Protein AF-A0A938TZV3-F1 (afdb_monomer_lite)

Sequence (93 aa):
MINVHRWFYANKEAAVAFVSKELELPADQVRRGWEYYIEHKIWPNDASINLEGMNVATQIYWEASQSKGPVPNGNKYVDSSYLRDAKAELGVR

Foldseek 3Di:
DLVVLLCLLVPLVVVLVVCCVVVVHDSVVSSVVSVVCNVVPVQPNLRDDPQVVQQVVQVVVCVVVVHDDDRDRSCVVDDCPVSVVVCVVVVHD

Secondary structure (DSSP, 8-state):
-HHHHHHHHH-HHHHHHHHHHHTT--HHHHHHHHHHHHHTTSS-TT----HHHHHHHHHHHHHHTT--SSPPPGGGG---HHHHHHHHHTT--

Structure (mmCIF, N/CA/C/O backbone):
data_AF-A0A938TZV3-F1
#
_entry.id   AF-A0A938TZV3-F1
#
loop_
_atom_site.group_PDB
_atom_site.id
_atom_site.type_symbol
_atom_site.label_atom_id
_atom_site.label_alt_id
_atom_site.label_comp_id
_atom_site.label_asym_id
_atom_site.label_entity_id
_atom_site.label_seq_id
_atom_site.pdbx_PDB_ins_code
_atom_site.Cartn_x
_atom_site.Cartn_y
_atom_site.Cartn_z
_atom_site.occupancy
_atom_site.B_iso_or_equiv
_atom_site.auth_seq_id
_atom_site.auth_comp_id
_atom_site.auth_asym_id
_atom_site.auth_atom_id
_atom_site.pdbx_PDB_model_num
ATOM 1 N N . MET A 1 1 ? -7.227 -7.870 1.103 1.00 87.81 1 MET A N 1
ATOM 2 C CA . MET A 1 1 ? -6.758 -6.466 1.024 1.00 87.81 1 MET A CA 1
ATOM 3 C C . MET A 1 1 ? -7.881 -5.437 1.126 1.00 87.81 1 MET A C 1
ATOM 5 O O . MET A 1 1 ? -7.772 -4.582 1.991 1.00 87.81 1 MET A O 1
ATOM 9 N N . ILE A 1 2 ? -8.977 -5.529 0.354 1.00 93.56 2 ILE A N 1
ATOM 10 C CA . ILE A 1 2 ? -10.090 -4.544 0.393 1.00 93.56 2 ILE A CA 1
ATOM 11 C C . ILE A 1 2 ? -10.584 -4.256 1.823 1.00 93.56 2 ILE A C 1
ATOM 13 O O . ILE A 1 2 ? -10.615 -3.107 2.250 1.00 93.56 2 ILE A O 1
ATOM 17 N N . ASN A 1 3 ? -10.906 -5.293 2.604 1.00 93.75 3 ASN A N 1
ATOM 18 C CA . ASN A 1 3 ? -11.387 -5.105 3.980 1.00 93.75 3 ASN A CA 1
ATOM 19 C C . ASN A 1 3 ? -10.338 -4.488 4.916 1.00 93.75 3 ASN A C 1
ATOM 21 O O . ASN A 1 3 ? -10.704 -3.756 5.828 1.00 93.75 3 ASN A O 1
ATOM 25 N N . VAL A 1 4 ? -9.046 -4.730 4.671 1.00 92.88 4 VAL A N 1
ATOM 26 C CA . VAL A 1 4 ? -7.959 -4.107 5.442 1.00 92.88 4 VAL A CA 1
ATOM 27 C C . VAL A 1 4 ? -7.904 -2.612 5.147 1.00 92.88 4 VAL A C 1
ATOM 29 O O . VAL A 1 4 ? -7.835 -1.819 6.078 1.00 92.88 4 VAL A O 1
ATOM 32 N N . HIS A 1 5 ? -8.013 -2.216 3.875 1.00 92.62 5 HIS A N 1
ATOM 33 C CA . HIS A 1 5 ? -8.045 -0.803 3.493 1.00 92.62 5 HIS A CA 1
ATOM 34 C C . HIS A 1 5 ? -9.285 -0.116 4.085 1.00 92.62 5 HIS A C 1
ATOM 36 O O . HIS A 1 5 ? -9.157 0.912 4.739 1.00 92.62 5 HIS A O 1
ATOM 42 N N . ARG A 1 6 ? -10.468 -0.736 3.981 1.00 93.56 6 ARG A N 1
ATOM 43 C CA . ARG A 1 6 ? -11.704 -0.244 4.621 1.00 93.56 6 ARG A CA 1
ATOM 44 C C . ARG A 1 6 ? -11.562 -0.057 6.120 1.00 93.56 6 ARG A C 1
ATOM 46 O O . ARG A 1 6 ? -11.936 0.987 6.650 1.00 93.56 6 ARG A O 1
ATOM 53 N N . TRP A 1 7 ? -11.014 -1.060 6.798 1.00 94.69 7 TRP A N 1
ATOM 54 C CA . TRP A 1 7 ? -10.781 -0.995 8.231 1.00 94.69 7 TRP A CA 1
ATOM 55 C C . TRP A 1 7 ? -9.808 0.137 8.570 1.00 94.69 7 TRP A C 1
ATOM 57 O O . TRP A 1 7 ? -10.106 0.944 9.444 1.00 94.69 7 TRP A O 1
ATOM 67 N N . PHE A 1 8 ? -8.706 0.263 7.831 1.00 93.44 8 PHE A N 1
ATOM 68 C CA . PHE A 1 8 ? -7.715 1.313 8.047 1.00 93.44 8 PHE A CA 1
ATOM 69 C C . PHE A 1 8 ? -8.314 2.719 7.897 1.00 93.44 8 PHE A C 1
ATOM 71 O O . PHE A 1 8 ? -8.028 3.584 8.719 1.00 93.44 8 PHE A O 1
ATOM 78 N N . TYR A 1 9 ? -9.195 2.926 6.910 1.00 93.12 9 TYR A N 1
ATOM 79 C CA . TYR A 1 9 ? -9.928 4.185 6.711 1.00 93.12 9 TYR A CA 1
ATOM 80 C C . TYR A 1 9 ? -10.917 4.485 7.842 1.00 93.12 9 TYR A C 1
ATOM 82 O O . TYR A 1 9 ? -11.061 5.634 8.249 1.00 93.12 9 TYR A O 1
ATOM 90 N N . ALA A 1 10 ? -11.619 3.468 8.341 1.00 94.94 10 ALA A N 1
ATOM 91 C CA . ALA A 1 10 ? -12.662 3.649 9.348 1.00 94.94 10 ALA A CA 1
ATOM 92 C C . ALA A 1 10 ? -12.124 3.734 10.789 1.00 94.94 10 ALA A C 1
ATOM 94 O O . ALA A 1 10 ? -12.830 4.211 11.673 1.00 94.94 10 ALA A O 1
ATOM 95 N N . ASN A 1 11 ? -10.894 3.276 11.046 1.00 96.38 11 ASN A N 1
ATOM 96 C CA . ASN A 1 11 ? -10.381 3.051 12.401 1.00 96.38 11 ASN A CA 1
ATOM 97 C C . ASN A 1 11 ? -9.087 3.831 12.676 1.00 96.38 11 ASN A C 1
ATOM 99 O O . ASN A 1 11 ? -8.076 3.239 13.047 1.00 96.38 11 ASN A O 1
ATOM 103 N N . LYS A 1 12 ? -9.120 5.163 12.529 1.00 95.44 12 LYS A N 1
ATOM 104 C CA . LYS A 1 12 ? -7.954 6.052 12.703 1.00 95.44 12 LYS A CA 1
ATOM 105 C C . LYS A 1 12 ? -7.129 5.753 13.957 1.00 95.44 12 LYS A C 1
ATOM 107 O O . LYS A 1 12 ? -5.953 5.434 13.844 1.00 95.44 12 LYS A O 1
ATOM 112 N N . GLU A 1 13 ? -7.722 5.838 15.148 1.00 97.00 13 GLU A N 1
ATOM 113 C CA . GLU A 1 13 ? -6.948 5.719 16.394 1.00 97.00 13 GLU A CA 1
ATOM 114 C C . GLU A 1 1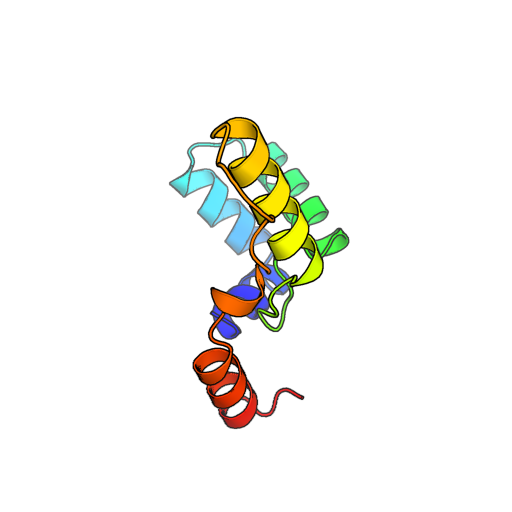3 ? -6.367 4.310 16.587 1.00 97.00 13 GLU A C 1
ATOM 116 O O . GLU A 1 13 ? -5.223 4.170 17.015 1.00 97.00 13 GLU A O 1
ATOM 121 N N . ALA A 1 14 ? -7.106 3.263 16.200 1.00 97.50 14 ALA A N 1
ATOM 122 C CA . ALA A 1 14 ? -6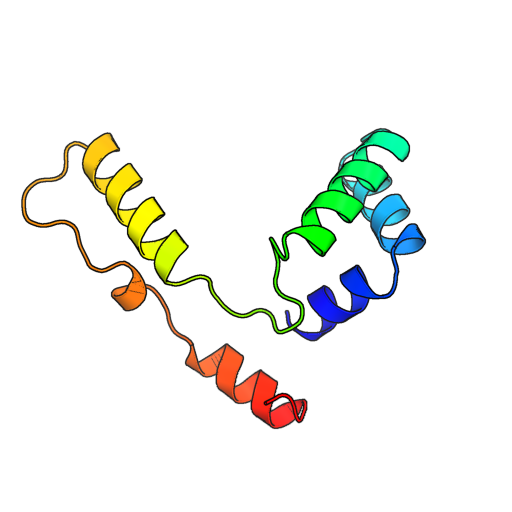.602 1.891 16.255 1.00 97.50 14 ALA A CA 1
ATOM 123 C C . ALA A 1 14 ? -5.469 1.660 15.242 1.00 97.50 14 ALA A C 1
ATOM 125 O O . ALA A 1 14 ? -4.472 1.021 15.571 1.00 97.50 14 ALA A O 1
ATOM 126 N N . ALA A 1 15 ? -5.590 2.213 14.032 1.00 95.44 15 ALA A N 1
ATOM 127 C CA . ALA A 1 15 ? -4.552 2.158 13.011 1.00 95.44 15 ALA A CA 1
ATOM 128 C C . ALA A 1 15 ? -3.287 2.913 13.446 1.00 95.44 15 ALA A C 1
ATOM 130 O O . ALA A 1 15 ? -2.185 2.387 13.305 1.00 95.44 15 ALA A O 1
ATOM 131 N N . VAL A 1 16 ? -3.434 4.109 14.027 1.00 97.50 16 VAL A N 1
ATOM 132 C CA . VAL A 1 16 ? -2.313 4.899 14.555 1.00 97.50 16 VAL A CA 1
ATOM 133 C C . VAL A 1 16 ? -1.616 4.163 15.694 1.00 97.50 16 VAL A C 1
ATOM 135 O O . VAL A 1 16 ? -0.393 4.052 15.675 1.00 97.50 16 VAL A O 1
ATOM 138 N N . ALA A 1 17 ? -2.369 3.617 16.653 1.00 97.75 17 ALA A N 1
ATOM 139 C CA . ALA A 1 17 ? -1.800 2.849 17.758 1.00 97.75 17 ALA A CA 1
ATOM 140 C C . ALA A 1 17 ? -1.062 1.595 17.264 1.00 97.75 17 ALA A C 1
ATOM 142 O O . ALA A 1 17 ? 0.048 1.318 17.717 1.00 97.75 17 ALA A O 1
ATOM 143 N N . PHE A 1 18 ? -1.650 0.869 16.308 1.00 96.62 18 PHE A N 1
ATOM 144 C CA . PHE A 1 18 ? -1.032 -0.303 15.696 1.00 96.62 18 PHE A CA 1
ATOM 145 C C . PHE A 1 18 ? 0.281 0.058 14.991 1.00 96.62 18 PHE A C 1
ATOM 147 O O . PHE A 1 18 ? 1.325 -0.476 15.343 1.00 96.62 18 PHE A O 1
ATOM 154 N N . VAL A 1 19 ? 0.265 1.014 14.058 1.00 95.19 19 VAL A N 1
ATOM 155 C CA . VAL A 1 19 ? 1.461 1.387 13.282 1.00 95.19 19 VAL A CA 1
ATOM 156 C C . VAL A 1 19 ? 2.542 2.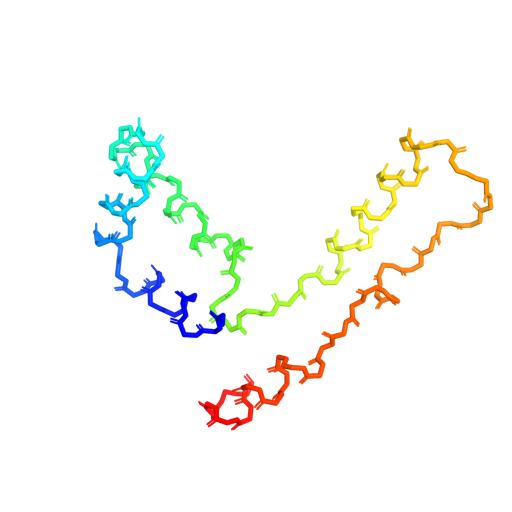015 14.168 1.00 95.19 19 VAL A C 1
ATOM 158 O O . VAL A 1 19 ? 3.721 1.728 13.983 1.00 95.19 19 VAL A O 1
ATOM 161 N N . SER A 1 20 ? 2.161 2.834 15.154 1.00 97.94 20 SER A N 1
ATOM 162 C CA . SER A 1 20 ? 3.095 3.416 16.129 1.00 97.94 20 SER A CA 1
ATOM 163 C C . SER A 1 20 ? 3.826 2.340 16.924 1.00 97.94 20 SER A C 1
ATOM 165 O O . SER A 1 20 ? 5.037 2.439 17.100 1.00 97.94 20 SER A O 1
ATOM 167 N N . LYS A 1 21 ? 3.112 1.291 17.347 1.00 97.88 21 LYS A N 1
ATOM 168 C CA . LYS A 1 21 ? 3.704 0.154 18.051 1.00 97.88 21 LYS A CA 1
ATOM 169 C C . LYS A 1 21 ? 4.606 -0.680 17.140 1.00 97.88 21 LYS A C 1
ATOM 171 O O . LYS A 1 21 ? 5.732 -0.961 17.521 1.00 97.88 21 LYS A O 1
ATOM 176 N N . GLU A 1 22 ? 4.118 -1.080 15.967 1.00 97.12 22 GLU A N 1
ATOM 177 C CA . GLU A 1 22 ? 4.840 -2.008 15.082 1.00 97.12 22 GLU A CA 1
ATOM 178 C C . GLU A 1 22 ? 6.087 -1.382 14.440 1.00 97.12 22 GLU A C 1
ATOM 180 O O . GLU A 1 22 ? 7.053 -2.088 14.169 1.00 97.12 22 GLU A O 1
ATOM 185 N N . LEU A 1 23 ? 6.079 -0.067 14.192 1.00 96.00 23 LEU A N 1
ATOM 186 C CA . LEU A 1 23 ? 7.214 0.654 13.601 1.00 96.00 23 LEU A CA 1
ATOM 187 C C . LEU A 1 23 ? 8.037 1.447 14.628 1.00 96.00 23 LEU A C 1
ATOM 189 O O . LEU A 1 23 ? 8.967 2.146 14.234 1.00 96.00 23 LEU A O 1
ATOM 193 N N . GLU A 1 24 ? 7.678 1.380 15.914 1.00 97.44 24 GLU A N 1
ATOM 194 C CA . GLU A 1 24 ? 8.308 2.139 17.008 1.00 97.44 24 GLU A CA 1
ATOM 195 C C . GLU A 1 24 ? 8.384 3.657 16.735 1.00 97.44 24 GLU A C 1
ATOM 197 O O . GLU A 1 24 ? 9.342 4.346 17.090 1.00 97.44 24 GLU A O 1
ATOM 202 N N . LEU A 1 25 ? 7.348 4.204 16.092 1.00 97.12 25 LEU A N 1
ATOM 203 C CA . LEU A 1 25 ? 7.265 5.618 15.721 1.00 97.12 25 LEU A CA 1
ATOM 204 C C . LEU A 1 25 ? 6.399 6.410 16.707 1.00 97.12 25 LEU A C 1
ATOM 206 O O . LEU A 1 25 ? 5.389 5.887 17.188 1.00 97.12 25 LEU A O 1
ATOM 210 N N . PRO A 1 26 ? 6.689 7.703 16.954 1.00 97.88 26 PRO A N 1
ATOM 211 C CA . PRO A 1 26 ? 5.818 8.555 17.755 1.00 97.88 26 PRO A CA 1
ATOM 212 C C . PRO A 1 26 ? 4.397 8.613 17.181 1.00 97.88 26 PRO A C 1
ATOM 214 O O . PRO A 1 26 ? 4.204 8.903 15.997 1.00 97.88 26 PRO A O 1
ATOM 217 N N . ALA A 1 27 ? 3.388 8.402 18.030 1.00 96.25 27 ALA A N 1
ATOM 218 C CA . ALA A 1 27 ? 1.986 8.334 17.608 1.00 96.25 27 ALA A CA 1
ATOM 219 C C . ALA A 1 27 ? 1.514 9.584 16.841 1.00 96.25 27 ALA A C 1
ATOM 221 O O . ALA A 1 27 ? 0.712 9.478 15.918 1.00 96.25 27 ALA A O 1
ATOM 222 N N . ASP A 1 28 ? 2.040 10.764 17.177 1.00 97.19 28 ASP A N 1
ATOM 223 C CA . ASP A 1 28 ? 1.713 12.008 16.475 1.00 97.19 28 ASP A CA 1
ATOM 224 C C . ASP A 1 28 ? 2.247 12.052 15.029 1.00 97.19 28 ASP A C 1
ATOM 226 O O . ASP A 1 28 ? 1.578 12.544 14.119 1.00 97.19 28 ASP A O 1
ATOM 230 N N . GLN A 1 29 ? 3.429 11.483 14.780 1.00 97.19 29 GLN A N 1
ATOM 231 C CA . GLN A 1 29 ? 3.968 11.357 13.425 1.00 97.19 29 GLN A CA 1
ATOM 232 C C . GLN A 1 29 ? 3.140 10.363 12.606 1.00 97.19 29 GLN A C 1
ATOM 234 O O . GLN A 1 29 ? 2.798 10.635 11.455 1.00 97.19 29 GLN A O 1
ATOM 239 N N . VAL A 1 30 ? 2.771 9.234 13.214 1.00 97.19 30 VAL A N 1
ATOM 240 C CA . VAL A 1 30 ? 1.926 8.222 12.571 1.00 97.19 30 VAL A CA 1
ATOM 241 C C . VAL A 1 30 ? 0.536 8.774 12.267 1.00 97.19 30 VAL A C 1
ATOM 243 O O . VAL A 1 30 ? 0.012 8.520 11.186 1.00 97.19 30 VAL A O 1
ATOM 246 N N . ARG A 1 31 ? -0.047 9.577 13.166 1.00 97.31 31 ARG A N 1
ATOM 247 C CA . ARG A 1 31 ? -1.336 10.244 12.936 1.00 97.31 31 ARG A CA 1
ATOM 248 C C . ARG A 1 31 ? -1.300 11.135 11.700 1.00 97.31 31 ARG A C 1
ATOM 250 O O . ARG A 1 31 ? -2.174 11.001 10.848 1.00 97.31 31 ARG A O 1
ATOM 257 N N . ARG A 1 32 ? -0.278 11.986 11.578 1.00 96.94 32 ARG A N 1
ATOM 258 C CA . ARG A 1 32 ? -0.091 12.846 10.397 1.00 96.94 32 ARG A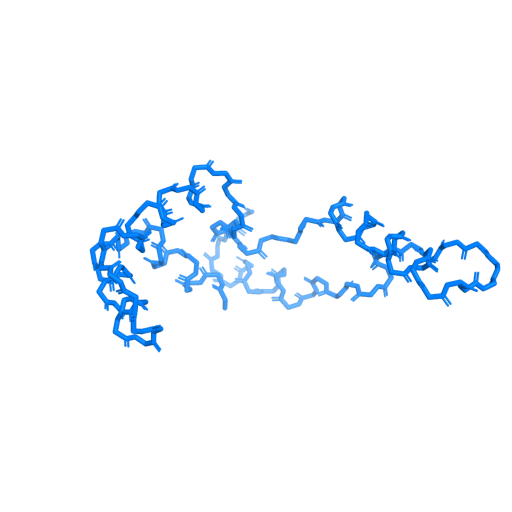 CA 1
ATOM 259 C C . ARG A 1 32 ? 0.106 12.029 9.121 1.00 96.94 32 ARG A C 1
ATOM 261 O O . ARG A 1 32 ? -0.473 12.351 8.088 1.00 96.94 32 ARG A O 1
ATOM 268 N N . GLY A 1 33 ? 0.874 10.941 9.202 1.00 95.19 33 GLY A N 1
ATOM 269 C CA . GLY A 1 33 ? 1.021 9.991 8.099 1.00 95.19 33 GLY A CA 1
ATOM 270 C C . GLY A 1 33 ? -0.316 9.371 7.686 1.00 95.19 33 GLY A C 1
ATOM 271 O O . GLY A 1 33 ? -0.642 9.353 6.505 1.00 95.19 33 GLY A O 1
ATOM 272 N N . TRP A 1 34 ? -1.124 8.924 8.648 1.00 95.75 34 TRP A N 1
ATOM 273 C CA . TRP A 1 34 ? -2.454 8.374 8.386 1.00 95.75 34 TRP A CA 1
ATOM 274 C C . TRP A 1 34 ? -3.354 9.399 7.688 1.00 95.75 34 TRP A C 1
ATOM 276 O O . TRP A 1 34 ? -3.943 9.082 6.660 1.00 95.75 34 TRP A O 1
ATOM 286 N N . GLU A 1 35 ? -3.418 10.635 8.191 1.00 95.44 35 GLU A N 1
ATOM 287 C CA . GLU A 1 35 ? -4.236 11.711 7.605 1.00 95.44 35 GLU A CA 1
ATOM 288 C C . GLU A 1 35 ? -3.862 11.966 6.144 1.00 95.44 35 GLU A C 1
ATOM 290 O O . GLU A 1 35 ? -4.731 11.925 5.274 1.00 95.44 35 GLU A O 1
ATOM 295 N N . TYR A 1 36 ? -2.563 12.100 5.870 1.00 95.38 36 TYR A N 1
ATOM 296 C CA . TYR A 1 36 ? -2.042 12.260 4.516 1.00 95.38 36 TYR A CA 1
ATOM 297 C C . TYR A 1 36 ? -2.407 11.074 3.606 1.00 95.38 36 TYR A C 1
ATOM 299 O O . TYR A 1 36 ? -2.858 11.255 2.474 1.00 95.38 36 TYR A O 1
ATOM 307 N N . TYR A 1 37 ? -2.248 9.838 4.092 1.00 91.75 37 TYR A N 1
ATOM 308 C CA . TYR A 1 37 ? -2.517 8.631 3.300 1.00 91.75 37 TYR A CA 1
ATOM 309 C C . TYR A 1 37 ? -3.991 8.508 2.902 1.00 91.75 37 TYR A C 1
ATOM 311 O O . TYR A 1 37 ? -4.291 8.071 1.787 1.00 91.75 37 TYR A O 1
ATOM 319 N N . ILE A 1 38 ? -4.897 8.895 3.802 1.00 92.12 38 ILE A N 1
ATOM 320 C CA . ILE A 1 38 ? -6.342 8.882 3.569 1.00 92.12 38 ILE A CA 1
ATOM 321 C C . ILE A 1 38 ? -6.757 10.018 2.635 1.00 92.12 38 ILE A C 1
ATOM 323 O O . ILE A 1 38 ? -7.483 9.769 1.672 1.00 92.12 38 ILE A O 1
ATOM 327 N N . GLU A 1 39 ? -6.276 11.240 2.883 1.00 93.31 39 GLU A N 1
ATOM 328 C CA . GLU A 1 39 ? -6.587 12.423 2.073 1.00 93.31 39 GLU A CA 1
ATOM 329 C C . GLU A 1 39 ? -6.199 12.216 0.605 1.00 93.31 39 GLU A C 1
ATOM 331 O O . GLU A 1 39 ? -7.007 12.430 -0.301 1.00 93.31 39 GLU A O 1
ATOM 336 N N . HIS A 1 40 ? -4.990 11.708 0.366 1.00 92.19 40 HIS A N 1
ATOM 337 C CA . HIS A 1 40 ? -4.460 11.509 -0.982 1.00 92.19 40 HIS A CA 1
ATOM 338 C C . HIS A 1 40 ? -4.800 10.146 -1.592 1.00 92.19 40 HIS A C 1
ATOM 340 O O . HIS A 1 40 ? -4.378 9.859 -2.711 1.00 92.19 40 HIS A O 1
ATOM 346 N N . LYS A 1 41 ? -5.561 9.301 -0.882 1.00 90.62 41 LYS A N 1
ATOM 347 C CA . LYS A 1 41 ? -5.919 7.939 -1.313 1.00 90.62 41 LYS A CA 1
ATOM 348 C C . LYS A 1 41 ? -4.702 7.126 -1.764 1.00 90.62 41 LYS A C 1
ATOM 350 O O . LYS A 1 41 ? -4.788 6.366 -2.728 1.00 90.62 41 LYS A O 1
ATOM 355 N N . ILE A 1 42 ? -3.582 7.269 -1.046 1.00 89.69 42 ILE A N 1
ATOM 356 C CA . ILE A 1 42 ? -2.321 6.567 -1.342 1.00 89.69 42 ILE A CA 1
ATOM 357 C C . ILE A 1 42 ? -2.565 5.058 -1.418 1.00 89.69 42 ILE A C 1
ATOM 359 O O . ILE A 1 42 ? -2.078 4.379 -2.320 1.00 89.69 42 ILE A O 1
ATOM 363 N N . TRP A 1 43 ? -3.399 4.554 -0.507 1.00 88.69 43 TRP A N 1
ATOM 364 C CA . TRP A 1 43 ? -4.010 3.236 -0.602 1.00 88.69 43 TRP A CA 1
ATOM 365 C C . TRP A 1 43 ? -5.511 3.405 -0.797 1.00 88.69 43 TRP A C 1
ATOM 367 O O . TRP A 1 43 ? -6.206 3.725 0.168 1.00 88.69 43 TRP A O 1
ATOM 377 N N . PRO A 1 44 ? -6.046 3.218 -2.013 1.00 90.12 44 PRO A N 1
ATOM 378 C CA . PRO A 1 44 ? -7.473 3.369 -2.259 1.00 90.12 44 PRO A CA 1
ATOM 379 C C . PRO A 1 44 ? -8.298 2.422 -1.385 1.00 90.12 44 PRO A C 1
ATOM 381 O O . PRO A 1 44 ? -7.925 1.267 -1.177 1.00 90.12 44 PRO A O 1
ATOM 384 N N . ASN A 1 45 ? -9.442 2.893 -0.890 1.00 88.88 45 ASN A N 1
ATOM 385 C CA . ASN A 1 45 ? -10.326 2.124 -0.006 1.00 88.88 45 ASN A CA 1
ATOM 386 C C . ASN A 1 45 ? -10.847 0.815 -0.658 1.00 88.88 45 ASN A C 1
ATOM 388 O O . ASN A 1 45 ? -11.125 -0.180 0.007 1.00 88.88 45 ASN A O 1
ATOM 392 N N . ASP A 1 46 ? -10.930 0.781 -1.986 1.00 90.69 46 ASP A N 1
ATOM 393 C CA . ASP A 1 46 ? -11.320 -0.394 -2.769 1.00 90.69 46 ASP A CA 1
ATOM 394 C C . ASP A 1 46 ? -10.127 -1.250 -3.233 1.00 90.69 46 ASP A C 1
ATOM 396 O O . ASP A 1 46 ? -10.309 -2.155 -4.046 1.00 90.69 46 ASP A O 1
ATOM 400 N N . ALA A 1 47 ? -8.921 -0.949 -2.739 1.00 91.31 47 ALA A N 1
ATOM 401 C CA . ALA A 1 47 ? -7.650 -1.557 -3.127 1.00 91.31 47 ALA A CA 1
ATOM 402 C C . ALA A 1 47 ? -7.353 -1.512 -4.640 1.00 91.31 47 ALA A C 1
ATOM 404 O O . ALA A 1 47 ? -6.617 -2.358 -5.150 1.00 91.31 47 ALA A O 1
ATOM 405 N N . SER A 1 48 ? -7.921 -0.539 -5.363 1.00 91.00 48 SER A N 1
ATOM 406 C CA . SER A 1 48 ? -7.601 -0.322 -6.774 1.00 91.00 48 SER A CA 1
ATOM 407 C C . SER A 1 48 ? -6.125 -0.000 -6.986 1.00 91.00 48 SER A C 1
ATOM 409 O O . SER A 1 48 ? -5.447 0.588 -6.143 1.00 91.00 48 SER A O 1
ATOM 411 N N . ILE A 1 49 ? -5.628 -0.417 -8.148 1.00 89.81 49 ILE A N 1
ATOM 412 C CA . ILE A 1 49 ? -4.237 -0.233 -8.550 1.00 89.81 49 ILE A CA 1
ATOM 413 C C . ILE A 1 49 ? -4.135 1.045 -9.377 1.00 89.81 49 ILE A C 1
ATOM 415 O O . ILE A 1 49 ? -4.867 1.223 -10.352 1.00 89.81 49 ILE A O 1
ATOM 419 N N . ASN A 1 50 ? -3.184 1.910 -9.026 1.00 90.62 50 ASN A N 1
ATOM 420 C CA . ASN A 1 50 ? -2.844 3.076 -9.832 1.00 90.62 50 ASN A CA 1
ATOM 421 C C . ASN A 1 50 ? -1.980 2.656 -11.038 1.00 90.62 50 ASN A C 1
ATOM 423 O O . ASN A 1 50 ? -0.752 2.616 -10.954 1.00 90.62 50 ASN A O 1
ATOM 427 N N . LEU A 1 51 ? -2.626 2.328 -12.161 1.00 91.81 51 LEU A N 1
ATOM 428 C CA . LEU A 1 51 ? -1.942 1.918 -13.395 1.00 91.81 51 LEU A CA 1
ATOM 429 C C . LEU A 1 51 ? -1.066 3.026 -13.998 1.00 91.81 51 LEU A C 1
ATOM 431 O O . LEU A 1 51 ? -0.017 2.737 -14.571 1.00 91.81 51 LEU A O 1
ATOM 435 N N . GLU A 1 52 ? -1.455 4.292 -13.850 1.00 92.25 52 GLU A N 1
ATOM 436 C CA . GLU A 1 52 ? -0.627 5.422 -14.283 1.00 92.25 52 GLU A CA 1
ATOM 437 C C . GLU A 1 52 ? 0.679 5.462 -13.483 1.00 92.25 52 GLU A C 1
ATOM 439 O O . GLU A 1 52 ? 1.766 5.449 -14.062 1.00 92.25 52 GLU A O 1
ATOM 444 N N . GLY A 1 53 ? 0.576 5.380 -12.153 1.00 91.69 53 GLY A N 1
ATOM 445 C CA . GLY A 1 53 ? 1.730 5.291 -11.260 1.00 91.69 53 GLY A CA 1
ATOM 446 C C . GLY A 1 53 ? 2.624 4.085 -11.561 1.00 91.69 53 GLY A C 1
ATOM 447 O O . GLY A 1 53 ? 3.846 4.210 -11.533 1.00 91.69 53 GLY A O 1
ATOM 448 N N . MET A 1 54 ? 2.042 2.938 -11.931 1.00 93.62 54 MET A N 1
ATOM 449 C CA . MET A 1 54 ? 2.810 1.759 -12.355 1.00 93.62 54 MET A CA 1
ATOM 450 C C . MET A 1 54 ? 3.611 2.004 -13.636 1.00 93.62 54 MET A C 1
ATOM 452 O O . MET A 1 54 ? 4.753 1.553 -13.731 1.00 93.62 54 MET A O 1
ATOM 456 N N . ASN A 1 55 ? 3.058 2.727 -14.613 1.00 94.94 55 ASN A N 1
ATOM 457 C CA . ASN A 1 55 ? 3.798 3.091 -15.825 1.00 94.94 55 ASN A CA 1
ATOM 458 C C . ASN A 1 55 ? 4.950 4.053 -15.509 1.00 94.94 55 ASN A C 1
ATOM 460 O O . ASN A 1 55 ? 6.062 3.843 -15.990 1.00 94.94 55 ASN A O 1
ATOM 464 N N . VAL A 1 56 ? 4.720 5.042 -14.640 1.00 95.88 56 VAL A N 1
ATOM 465 C CA . VAL A 1 56 ? 5.770 5.969 -14.185 1.00 95.88 56 VAL A CA 1
ATOM 466 C C . VAL A 1 56 ? 6.880 5.228 -13.439 1.00 95.88 56 VAL A C 1
ATOM 468 O O . VAL A 1 56 ? 8.053 5.394 -13.761 1.00 95.88 56 VAL A O 1
ATOM 471 N N . ALA A 1 57 ? 6.536 4.356 -12.488 1.00 94.62 57 ALA A N 1
ATOM 472 C CA . ALA A 1 57 ? 7.523 3.549 -11.772 1.00 94.62 57 ALA A CA 1
ATOM 473 C C . ALA A 1 57 ? 8.321 2.655 -12.736 1.00 94.62 57 ALA A C 1
ATOM 475 O O . ALA A 1 57 ? 9.541 2.559 -12.626 1.00 94.62 57 ALA A O 1
ATOM 476 N N . THR A 1 58 ? 7.648 2.052 -13.720 1.00 96.06 58 THR A N 1
ATOM 477 C CA . THR A 1 58 ? 8.299 1.229 -14.749 1.00 96.06 58 THR A CA 1
ATOM 478 C C . THR A 1 58 ? 9.310 2.041 -15.560 1.00 96.06 58 THR A C 1
ATOM 480 O O . THR A 1 58 ? 10.427 1.570 -15.767 1.00 96.06 58 THR A O 1
ATOM 483 N N . GLN A 1 59 ? 8.959 3.268 -15.959 1.00 95.94 59 GLN A N 1
ATOM 484 C CA . GLN A 1 59 ? 9.871 4.194 -16.635 1.00 95.94 59 GLN A CA 1
ATOM 485 C C . GLN A 1 59 ? 11.097 4.506 -15.770 1.00 95.94 59 GLN A C 1
ATOM 487 O O . GLN A 1 59 ? 12.223 4.337 -16.231 1.00 95.94 59 GLN A O 1
ATOM 492 N N . ILE A 1 60 ? 10.885 4.890 -14.506 1.00 97.00 60 ILE A N 1
ATOM 493 C CA . ILE A 1 60 ? 11.970 5.238 -13.576 1.00 97.00 60 ILE A CA 1
ATOM 494 C C . ILE A 1 60 ? 12.950 4.070 -13.426 1.00 97.00 60 ILE A C 1
ATOM 496 O O . ILE A 1 60 ? 14.158 4.256 -13.552 1.00 97.00 60 ILE A O 1
ATOM 500 N N . TYR A 1 61 ? 12.452 2.853 -13.190 1.00 95.81 61 TYR A N 1
ATOM 501 C CA . TYR A 1 61 ? 13.318 1.681 -13.044 1.00 95.81 61 TYR A CA 1
ATOM 502 C C . TYR A 1 61 ? 14.016 1.295 -14.351 1.00 95.81 61 TYR A C 1
ATOM 504 O O . TYR A 1 61 ? 15.166 0.847 -14.326 1.00 95.81 61 TYR A O 1
ATOM 512 N N . TRP A 1 62 ? 13.356 1.472 -15.495 1.00 96.62 62 TRP A N 1
ATOM 513 C CA . TRP A 1 62 ? 13.955 1.226 -16.804 1.00 96.62 62 TRP A CA 1
ATOM 514 C C . TRP A 1 62 ? 15.143 2.155 -17.069 1.00 96.62 62 TRP A C 1
ATOM 516 O O . TRP A 1 62 ? 16.223 1.693 -17.442 1.00 96.62 62 TRP A O 1
ATOM 526 N N . GLU A 1 63 ? 14.962 3.450 -16.811 1.00 96.38 63 GLU A N 1
ATOM 527 C CA . GLU A 1 63 ? 16.011 4.463 -16.934 1.00 96.38 63 GLU A CA 1
ATOM 528 C C . GLU A 1 63 ? 17.145 4.218 -15.934 1.00 96.38 63 GLU A C 1
ATOM 530 O O . GLU A 1 63 ? 18.313 4.159 -16.323 1.00 96.38 63 GLU A O 1
ATOM 535 N N . ALA A 1 64 ? 16.810 3.999 -14.659 1.00 97.38 64 ALA A N 1
ATOM 536 C CA . ALA A 1 64 ? 17.786 3.778 -13.593 1.00 97.38 64 ALA A CA 1
ATOM 537 C C . ALA A 1 64 ? 18.648 2.526 -13.822 1.00 97.38 64 ALA A C 1
ATOM 539 O O . ALA A 1 64 ? 19.817 2.498 -13.442 1.00 97.38 64 ALA A O 1
ATOM 540 N N . SER A 1 65 ? 18.091 1.497 -14.466 1.00 96.94 65 SER A N 1
ATOM 541 C CA . SER A 1 65 ? 18.815 0.270 -14.817 1.00 96.94 65 SER A CA 1
ATOM 542 C C . SER A 1 65 ? 19.603 0.361 -16.129 1.00 96.94 65 SER A C 1
ATOM 544 O O . SER A 1 65 ? 20.269 -0.609 -16.489 1.00 96.94 65 SER A O 1
ATOM 546 N N . GLN A 1 66 ? 19.548 1.494 -16.844 1.00 96.50 66 GLN A N 1
ATOM 547 C CA . GLN A 1 66 ? 20.155 1.674 -18.173 1.00 96.50 66 GLN A CA 1
ATOM 548 C C . GLN A 1 66 ? 19.742 0.572 -19.162 1.00 96.50 66 GLN A C 1
ATOM 550 O O . GLN A 1 66 ? 20.531 0.098 -19.987 1.00 96.50 66 GLN A O 1
ATOM 555 N N . SER A 1 67 ? 18.491 0.129 -19.047 1.00 95.81 67 SER A N 1
ATOM 556 C CA . SER A 1 67 ? 17.960 -0.957 -19.857 1.00 95.81 67 SER A CA 1
ATOM 557 C C . SER A 1 67 ? 17.882 -0.571 -21.342 1.00 95.81 67 SER A C 1
ATOM 559 O O . SER A 1 67 ? 17.717 0.594 -21.705 1.00 95.81 67 SER A O 1
ATOM 561 N N . LYS A 1 68 ? 18.017 -1.563 -22.232 1.00 95.62 68 LYS A N 1
ATOM 562 C CA . LYS A 1 68 ? 18.036 -1.362 -23.693 1.00 95.62 68 LYS A CA 1
ATOM 563 C C . LYS A 1 68 ? 16.684 -1.673 -24.326 1.00 95.62 68 LYS A C 1
ATOM 565 O O . LYS A 1 68 ? 16.094 -2.707 -24.030 1.00 95.62 68 LYS A O 1
ATOM 570 N N . GLY A 1 69 ? 16.258 -0.839 -25.275 1.00 94.44 69 GLY A N 1
ATOM 571 C CA . GLY A 1 69 ? 14.994 -0.997 -26.006 1.00 94.44 69 GLY A CA 1
ATOM 572 C C . GLY A 1 69 ? 13.869 -0.098 -25.473 1.00 94.44 69 GLY A C 1
ATOM 573 O O . GLY A 1 69 ? 14.137 0.803 -24.676 1.00 94.44 69 GLY A O 1
ATOM 574 N N . PRO A 1 70 ? 12.619 -0.297 -25.934 1.00 95.00 70 PRO A N 1
ATOM 575 C CA . PRO A 1 70 ? 11.482 0.487 -25.467 1.00 95.00 70 PRO A CA 1
ATOM 576 C C . PRO A 1 70 ? 11.102 0.116 -24.032 1.00 95.00 70 PRO A C 1
ATOM 578 O O . PRO A 1 70 ? 11.147 -1.055 -23.647 1.00 95.00 70 PRO A O 1
ATOM 581 N N . VAL A 1 71 ? 10.663 1.115 -23.268 1.00 94.62 71 VAL A N 1
ATOM 582 C CA . VAL A 1 71 ? 10.167 0.911 -21.904 1.00 94.62 71 VAL A CA 1
ATOM 583 C C . VAL A 1 71 ? 8.929 0.012 -21.957 1.00 94.62 71 VAL A C 1
ATOM 585 O O . VAL A 1 71 ? 8.020 0.255 -22.759 1.00 94.62 71 VAL A O 1
ATOM 588 N N . PRO A 1 72 ? 8.863 -1.046 -21.135 1.00 94.25 72 PRO A N 1
ATOM 589 C CA . PRO A 1 72 ? 7.695 -1.901 -21.114 1.00 94.25 72 PRO A CA 1
ATOM 590 C C . PRO A 1 72 ? 6.473 -1.172 -20.545 1.00 94.25 72 PRO A C 1
ATOM 592 O O . PRO A 1 72 ? 6.581 -0.384 -19.614 1.00 94.25 72 PRO A O 1
ATOM 595 N N . ASN A 1 73 ? 5.286 -1.500 -21.054 1.00 93.19 73 ASN A N 1
ATOM 596 C CA . ASN A 1 73 ? 4.039 -1.048 -20.441 1.00 93.19 73 ASN A CA 1
ATOM 597 C C . ASN A 1 73 ? 3.872 -1.720 -19.067 1.00 93.19 73 ASN A C 1
ATOM 599 O O . ASN A 1 73 ? 3.852 -2.950 -18.989 1.00 93.19 73 ASN A O 1
ATOM 603 N N . GLY A 1 74 ? 3.736 -0.925 -18.004 1.00 90.25 74 GLY A N 1
ATOM 604 C CA . GLY A 1 74 ? 3.619 -1.395 -16.624 1.00 90.25 74 GLY A CA 1
ATOM 605 C C . GLY A 1 74 ? 2.388 -2.272 -16.387 1.00 90.25 74 GLY A C 1
ATOM 606 O O . GLY A 1 74 ? 2.440 -3.204 -15.586 1.00 90.25 74 GLY A O 1
ATOM 607 N N . ASN A 1 75 ? 1.310 -2.064 -17.152 1.00 90.12 75 ASN A N 1
ATOM 608 C CA . ASN A 1 75 ? 0.078 -2.850 -17.044 1.00 90.12 75 ASN A CA 1
ATOM 609 C C . ASN A 1 75 ? 0.311 -4.338 -17.327 1.00 90.12 75 ASN A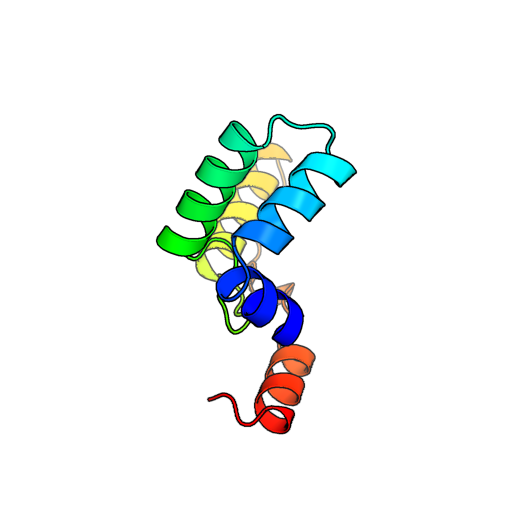 C 1
ATOM 611 O O . ASN A 1 75 ? -0.436 -5.172 -16.828 1.00 90.12 75 ASN A O 1
ATOM 615 N N . LYS A 1 76 ? 1.352 -4.695 -18.094 1.00 92.19 76 LYS A N 1
ATOM 616 C CA . LYS A 1 76 ? 1.661 -6.102 -18.391 1.00 92.19 76 LYS A CA 1
ATOM 617 C C . LYS A 1 76 ? 2.065 -6.905 -17.148 1.00 92.19 76 LYS A C 1
ATOM 619 O O . LYS A 1 76 ? 2.076 -8.129 -17.198 1.00 92.19 76 LYS A O 1
ATOM 624 N N . TYR A 1 77 ? 2.436 -6.221 -16.066 1.00 91.12 77 TYR A N 1
ATOM 625 C CA . TYR A 1 77 ? 2.830 -6.825 -14.794 1.00 91.12 77 TYR A CA 1
ATOM 626 C C . TYR A 1 77 ? 1.687 -6.860 -13.772 1.00 91.12 77 TYR A C 1
ATOM 628 O O . TYR A 1 77 ? 1.902 -7.261 -12.631 1.00 91.12 77 TYR A O 1
ATOM 636 N N . VAL A 1 78 ? 0.485 -6.420 -14.153 1.00 92.50 78 VAL A N 1
ATOM 637 C CA . VAL A 1 78 ? -0.659 -6.314 -13.250 1.00 92.50 78 VAL A CA 1
ATOM 638 C C . VAL A 1 78 ? -1.709 -7.357 -13.613 1.00 92.50 78 VAL A C 1
ATOM 640 O O . VAL A 1 78 ? -2.303 -7.306 -14.688 1.00 92.50 78 VAL A O 1
ATOM 643 N N . ASP A 1 79 ? -1.993 -8.258 -12.675 1.00 93.19 79 ASP A N 1
ATOM 644 C CA . ASP A 1 79 ? -3.160 -9.136 -12.730 1.00 93.19 79 ASP A CA 1
ATOM 645 C C . ASP A 1 79 ? -4.265 -8.588 -11.816 1.00 93.19 79 ASP A C 1
ATOM 647 O O . ASP A 1 79 ? -4.126 -8.534 -10.594 1.00 93.19 79 ASP A O 1
ATOM 651 N N . SER A 1 80 ? -5.374 -8.159 -12.420 1.00 91.88 80 SER A N 1
ATOM 652 C CA . SER A 1 80 ? -6.529 -7.601 -11.706 1.00 91.88 80 SER A CA 1
ATOM 653 C C . SER A 1 80 ? -7.619 -8.629 -11.391 1.00 91.88 80 SER A C 1
ATOM 655 O O . SER A 1 80 ? -8.638 -8.260 -10.802 1.00 91.88 80 SER A O 1
ATOM 657 N N . SER A 1 81 ? -7.434 -9.903 -11.761 1.00 94.88 81 SER A N 1
ATOM 658 C CA . SER A 1 81 ? -8.452 -10.948 -11.601 1.00 94.88 81 SER A CA 1
ATOM 659 C C . SER A 1 81 ? -8.897 -11.117 -10.149 1.00 94.88 81 SER A C 1
ATOM 661 O O . SER A 1 81 ? -10.077 -10.958 -9.853 1.00 94.88 81 SER A O 1
ATOM 663 N N . TYR A 1 82 ? -7.950 -11.284 -9.229 1.00 93.81 82 TYR A N 1
ATOM 664 C CA . TYR A 1 82 ? -8.222 -11.426 -7.797 1.00 93.81 82 TYR A CA 1
ATOM 665 C C . TYR A 1 82 ? -8.963 -10.228 -7.202 1.00 93.81 82 TYR A C 1
ATOM 667 O O . TYR A 1 82 ? -9.858 -10.392 -6.374 1.00 93.81 82 TYR A O 1
ATOM 675 N N . LEU A 1 83 ? -8.598 -9.008 -7.614 1.00 93.62 83 LEU A N 1
ATOM 676 C CA . LEU A 1 83 ? -9.258 -7.805 -7.116 1.00 93.62 83 LEU A CA 1
ATOM 677 C C . LEU A 1 83 ? -10.702 -7.732 -7.615 1.00 93.62 83 LEU A C 1
ATOM 679 O O . LEU A 1 83 ? -11.598 -7.397 -6.844 1.00 93.62 83 LEU A O 1
ATOM 683 N N . ARG A 1 84 ? -10.928 -8.048 -8.892 1.00 94.06 84 ARG A N 1
ATOM 684 C CA . ARG A 1 84 ? -12.264 -8.080 -9.491 1.00 9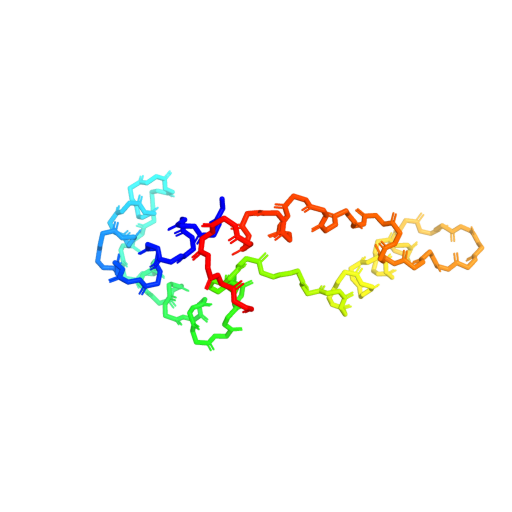4.06 84 ARG A CA 1
ATOM 685 C C . ARG A 1 84 ? -13.156 -9.107 -8.796 1.00 94.06 84 ARG A C 1
ATOM 687 O O . ARG A 1 84 ? -14.283 -8.769 -8.443 1.00 94.06 84 ARG A O 1
ATOM 694 N N . ASP A 1 85 ? -12.649 -10.311 -8.565 1.00 95.25 85 ASP A N 1
ATOM 695 C CA . ASP A 1 85 ? -13.420 -11.388 -7.943 1.00 95.25 85 ASP A CA 1
ATOM 696 C C . ASP A 1 85 ? -13.758 -11.041 -6.481 1.00 95.25 85 ASP A C 1
ATOM 698 O O . ASP A 1 85 ? -14.914 -11.138 -6.070 1.00 95.25 85 ASP A O 1
ATOM 702 N N . ALA A 1 86 ? -12.797 -10.490 -5.728 1.00 94.44 86 ALA A N 1
ATOM 703 C CA . ALA A 1 86 ? -13.034 -10.012 -4.364 1.00 94.44 86 ALA A CA 1
ATOM 704 C C . ALA A 1 86 ? -14.032 -8.840 -4.302 1.00 94.44 86 ALA A C 1
ATOM 706 O O . ALA A 1 86 ? -14.836 -8.752 -3.374 1.00 94.44 86 ALA A O 1
ATOM 707 N N . LYS A 1 87 ? -14.003 -7.921 -5.277 1.00 93.44 87 LYS A N 1
ATOM 708 C CA . LYS A 1 87 ? -14.992 -6.837 -5.381 1.00 93.44 87 LYS A CA 1
ATOM 709 C C . LYS A 1 87 ? -16.397 -7.383 -5.631 1.00 93.44 87 LYS A C 1
ATOM 711 O O . LYS A 1 87 ? -17.333 -6.927 -4.977 1.00 93.44 87 LYS A O 1
ATOM 716 N N . ALA A 1 88 ? -16.530 -8.372 -6.515 1.00 93.88 88 ALA A N 1
ATOM 717 C CA . ALA A 1 88 ? -17.804 -9.025 -6.794 1.00 93.88 88 ALA A CA 1
ATOM 718 C C . ALA A 1 88 ? -18.375 -9.718 -5.545 1.00 93.88 88 ALA A C 1
ATOM 720 O O . ALA A 1 88 ? -19.537 -9.496 -5.212 1.00 93.88 88 ALA A O 1
ATOM 721 N N . GLU A 1 89 ? -17.550 -10.477 -4.815 1.00 94.38 89 GLU A N 1
ATOM 722 C CA . GLU A 1 89 ? -17.942 -11.138 -3.560 1.00 94.38 89 GLU A CA 1
ATOM 723 C C . GLU A 1 89 ? -18.412 -10.132 -2.496 1.00 94.38 89 GLU A C 1
ATOM 725 O O . GLU A 1 89 ? -19.415 -10.343 -1.818 1.00 94.38 89 GLU A O 1
ATOM 730 N N . LEU A 1 90 ? -17.719 -8.997 -2.381 1.00 92.25 90 LEU A N 1
ATOM 731 C CA . LEU A 1 90 ? -18.006 -7.958 -1.390 1.00 92.25 90 LEU A CA 1
ATOM 732 C C . LEU A 1 90 ? -19.079 -6.945 -1.838 1.00 92.25 90 LEU A C 1
ATOM 734 O O . LEU A 1 90 ? -19.308 -5.958 -1.132 1.00 92.25 90 LEU A O 1
ATOM 738 N N . GLY A 1 91 ? -19.707 -7.136 -3.005 1.00 88.62 91 GLY A N 1
ATOM 739 C CA . GLY A 1 91 ? -20.727 -6.227 -3.547 1.00 88.62 91 GLY A CA 1
ATOM 740 C C . GLY A 1 91 ? -20.207 -4.817 -3.860 1.00 88.62 91 GLY A C 1
ATOM 741 O O . GLY A 1 91 ? -20.960 -3.844 -3.819 1.00 88.62 91 GLY A O 1
ATOM 742 N N . VAL A 1 92 ? -18.909 -4.688 -4.131 1.00 79.62 92 VAL A N 1
ATOM 743 C CA . VAL A 1 92 ? -18.230 -3.422 -4.426 1.00 79.62 92 VAL A CA 1
ATOM 744 C C . VAL A 1 92 ? -18.211 -3.240 -5.935 1.00 79.62 92 VAL A C 1
ATOM 746 O O . VAL A 1 92 ? -17.678 -4.091 -6.643 1.00 79.62 92 VAL A O 1
ATOM 749 N N . ARG A 1 93 ? -18.796 -2.149 -6.430 1.00 60.81 93 ARG A N 1
ATOM 750 C CA . ARG A 1 93 ? -18.647 -1.748 -7.835 1.00 60.81 93 ARG A CA 1
ATOM 751 C C . ARG A 1 93 ? -17.325 -1.020 -8.040 1.00 60.81 93 ARG A C 1
ATOM 753 O O . ARG A 1 93 ? -16.997 -0.170 -7.185 1.00 60.81 93 ARG A O 1
#

pLDDT: mean 93.68, std 4.51, range [60.81, 97.94]

Radius of gyration: 16.89 Å; chains: 1; bounding box: 41×24×44 Å